Protein AF-A0A7R7HWH8-F1 (afdb_monomer_lite)

Foldseek 3Di:
DDDDDDDDDDPPDPDPDDDDDFQDQDPVLQVVLLVLLVVLVVDDPPDVSNVVSLVVSLVSNLSNLLSLLVPDDDDVDDSVVSSVLLSVLQSVLSVPDDVVVDGSCVRSSCSSVPD

Secondary structure (DSSP, 8-state):
--------------------SSSPPPHHHHHHHHHHHHHHHHS-TT-HHHHHHHHHHHHHHHHHHHHHHHHSPP-SS-HHHHHHHHHHHHHHHHHH--GGGS-HHHHHHHHHH--

Organism: NCBI:txid227318

pLDDT: mean 82.02, std 20.42, range [35.44, 97.75]

Radius of gyration: 19.7 Å; chains: 1; bounding box: 78×28×37 Å

Sequence (115 aa):
METDAAPSATGAVEAPGVPSAVGRVSDEQLDHCEQLLDRVGDLPEDDPGRCRARDAVVETLLPMADGIARAFPHGRQSVDDLVQVARLGLVKAVAGFDPERGGLAGYAVPTIRGS

Structure (mmCIF, N/CA/C/O backbone):
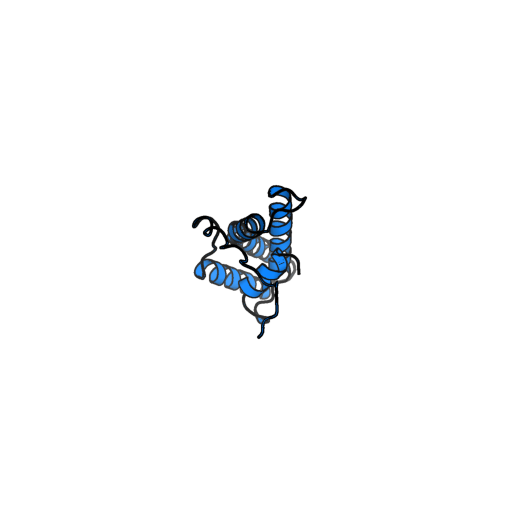data_AF-A0A7R7HWH8-F1
#
_entry.id   AF-A0A7R7HWH8-F1
#
loop_
_atom_site.group_PDB
_atom_site.id
_atom_site.type_symbol
_atom_site.label_atom_id
_atom_site.label_alt_id
_atom_site.label_comp_id
_atom_site.label_asym_id
_atom_site.label_entity_id
_atom_site.label_seq_id
_atom_site.pdbx_PDB_ins_code
_atom_site.Cartn_x
_atom_site.Cartn_y
_atom_site.Cartn_z
_atom_site.occupancy
_atom_site.B_iso_or_equiv
_atom_site.auth_seq_id
_atom_site.auth_comp_id
_atom_site.auth_asym_id
_atom_site.auth_atom_id
_atom_site.pdbx_PDB_model_num
ATOM 1 N N . MET A 1 1 ? 60.294 -17.127 -12.041 1.00 44.69 1 MET A N 1
ATOM 2 C CA . MET A 1 1 ? 59.640 -15.968 -12.669 1.00 44.69 1 MET A CA 1
ATOM 3 C C . MET A 1 1 ? 58.376 -16.515 -13.324 1.00 44.69 1 MET A C 1
ATOM 5 O O . MET A 1 1 ? 58.460 -16.997 -14.443 1.00 44.69 1 MET A O 1
ATOM 9 N N . GLU A 1 2 ? 57.337 -16.860 -12.549 1.00 42.66 2 GLU A N 1
ATOM 10 C CA . GLU A 1 2 ? 56.308 -15.930 -12.001 1.00 42.66 2 GLU A CA 1
ATOM 11 C C . GLU A 1 2 ? 55.655 -15.168 -13.165 1.00 42.66 2 GLU A C 1
ATOM 13 O O . GLU A 1 2 ? 56.383 -14.513 -13.901 1.00 42.66 2 GLU A O 1
ATOM 18 N N . THR A 1 3 ? 54.361 -15.262 -13.488 1.00 47.31 3 THR A N 1
ATOM 19 C CA . THR A 1 3 ? 53.092 -15.456 -12.737 1.00 47.31 3 THR A CA 1
ATOM 20 C C . THR A 1 3 ? 52.034 -15.933 -13.763 1.00 47.31 3 THR A C 1
ATOM 22 O O . THR A 1 3 ? 52.105 -15.545 -14.925 1.00 47.31 3 THR A O 1
ATOM 25 N N . ASP A 1 4 ? 51.240 -16.982 -13.537 1.00 38.72 4 ASP A N 1
ATOM 26 C CA . ASP A 1 4 ? 49.926 -17.087 -12.860 1.00 38.72 4 ASP A CA 1
ATOM 27 C C . ASP A 1 4 ? 48.794 -16.114 -13.284 1.00 38.72 4 ASP A C 1
ATOM 29 O O . ASP A 1 4 ? 48.961 -14.899 -13.286 1.00 38.72 4 ASP A O 1
ATOM 33 N N . ALA A 1 5 ? 47.627 -16.730 -13.529 1.00 43.91 5 ALA A N 1
ATOM 34 C CA . ALA A 1 5 ? 46.249 -16.222 -13.498 1.00 43.91 5 ALA A CA 1
ATOM 35 C C . ALA A 1 5 ? 45.689 -15.312 -14.621 1.00 43.91 5 ALA A C 1
ATOM 37 O O . ALA A 1 5 ? 45.845 -14.096 -14.650 1.00 43.91 5 ALA A O 1
ATOM 38 N N . ALA A 1 6 ? 44.801 -15.907 -15.422 1.00 50.91 6 ALA A N 1
ATOM 39 C CA . ALA A 1 6 ? 43.475 -15.345 -15.706 1.00 50.91 6 ALA A CA 1
ATOM 40 C C . ALA A 1 6 ? 42.431 -16.370 -15.206 1.00 50.91 6 ALA A C 1
ATOM 42 O O . ALA A 1 6 ? 42.805 -17.534 -15.041 1.00 50.91 6 ALA A O 1
ATOM 43 N N . PRO A 1 7 ? 41.125 -16.067 -15.070 1.00 61.50 7 PRO A N 1
ATOM 44 C CA . PRO A 1 7 ? 40.412 -14.784 -14.998 1.00 61.50 7 PRO A CA 1
ATOM 45 C C . PRO A 1 7 ? 39.482 -14.721 -13.756 1.00 61.50 7 PRO A C 1
ATOM 47 O O . PRO A 1 7 ? 39.115 -15.763 -13.222 1.00 61.50 7 PRO A O 1
ATOM 50 N N . SER A 1 8 ? 39.012 -13.546 -13.316 1.00 35.44 8 SER A N 1
ATOM 51 C CA . SER A 1 8 ? 37.698 -13.425 -12.643 1.00 35.44 8 SER A CA 1
ATOM 52 C C . SER A 1 8 ? 37.306 -12.000 -12.268 1.00 35.44 8 SER A C 1
ATOM 54 O O . SER A 1 8 ? 38.129 -11.184 -11.873 1.00 35.44 8 SER A O 1
ATOM 56 N N . ALA A 1 9 ? 35.985 -11.833 -12.285 1.00 42.34 9 ALA A N 1
ATOM 57 C CA . ALA A 1 9 ? 35.169 -10.874 -11.556 1.00 42.34 9 ALA A CA 1
ATOM 58 C C . ALA A 1 9 ? 34.945 -9.480 -12.172 1.00 42.34 9 ALA A C 1
ATOM 60 O O . ALA A 1 9 ? 35.608 -8.497 -11.871 1.00 42.34 9 ALA A O 1
ATOM 61 N N . THR A 1 10 ? 33.850 -9.423 -12.936 1.00 43.84 10 THR A N 1
ATOM 62 C CA . THR A 1 10 ? 32.686 -8.607 -12.558 1.00 43.84 10 THR A CA 1
ATOM 63 C C . THR A 1 10 ? 32.907 -7.097 -12.491 1.00 43.84 10 THR A C 1
ATOM 65 O O . THR A 1 10 ? 32.880 -6.484 -11.429 1.00 43.84 10 THR A O 1
ATOM 68 N N . GLY A 1 11 ? 32.943 -6.469 -13.664 1.00 35.88 11 GLY A N 1
ATOM 69 C CA . GLY A 1 11 ? 32.338 -5.149 -13.828 1.00 35.88 11 GLY A CA 1
ATOM 70 C C . GLY A 1 11 ? 30.822 -5.311 -13.918 1.00 35.88 11 GLY A C 1
ATOM 71 O O . GLY A 1 11 ? 30.261 -5.283 -15.011 1.00 35.88 11 GLY A O 1
ATOM 72 N N . ALA A 1 12 ? 30.163 -5.579 -12.786 1.00 40.69 12 ALA A N 1
ATOM 73 C CA . ALA A 1 12 ? 28.712 -5.492 -12.702 1.00 40.69 12 ALA A CA 1
ATOM 74 C C . ALA A 1 12 ? 28.323 -4.026 -12.903 1.00 40.69 12 ALA A C 1
ATOM 76 O O . ALA A 1 12 ? 28.461 -3.216 -11.996 1.00 40.69 12 ALA A O 1
ATOM 77 N N . VAL A 1 13 ? 27.921 -3.728 -14.138 1.00 40.25 13 VAL A N 1
ATOM 78 C CA . VAL A 1 13 ? 26.801 -2.859 -14.503 1.00 40.25 13 VAL A CA 1
ATOM 79 C C . VAL A 1 13 ? 26.603 -1.698 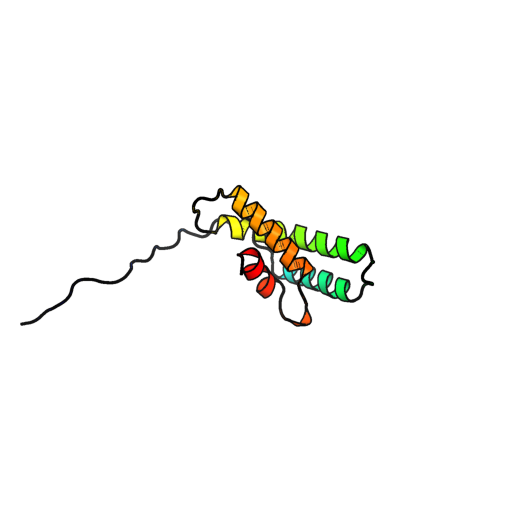-13.527 1.00 40.25 13 VAL A C 1
ATOM 81 O O . VAL A 1 13 ? 25.938 -1.848 -12.502 1.00 40.25 13 VAL A O 1
ATOM 84 N N . GLU A 1 14 ? 27.117 -0.519 -13.886 1.00 37.00 14 GLU A N 1
ATOM 85 C CA . GLU A 1 14 ? 26.499 0.725 -13.431 1.00 37.00 14 GLU A CA 1
ATOM 86 C C . GLU A 1 14 ? 25.014 0.636 -13.786 1.00 37.00 14 GLU A C 1
ATOM 88 O O . GLU A 1 14 ? 24.629 0.688 -14.957 1.00 37.00 14 GLU A O 1
ATOM 93 N N . ALA A 1 15 ? 24.186 0.392 -12.770 1.00 42.31 15 ALA A N 1
ATOM 94 C CA . ALA A 1 15 ? 22.749 0.404 -12.928 1.00 42.31 15 ALA A CA 1
ATOM 95 C C . ALA A 1 15 ? 22.370 1.789 -13.478 1.00 42.31 15 ALA A C 1
ATOM 97 O O . ALA A 1 15 ? 22.749 2.802 -12.880 1.00 42.31 15 ALA A O 1
ATOM 98 N N . PRO A 1 16 ? 21.680 1.858 -14.629 1.00 40.50 16 PRO A N 1
ATOM 99 C CA . PRO A 1 16 ? 21.333 3.124 -15.242 1.00 40.50 16 PRO A CA 1
ATOM 100 C C . PRO A 1 16 ? 20.473 3.933 -14.273 1.00 40.50 16 PRO A C 1
ATOM 102 O O . PRO A 1 16 ? 19.607 3.392 -13.582 1.00 40.50 16 PRO A O 1
ATOM 105 N N . GLY A 1 17 ? 20.770 5.233 -14.230 1.00 39.00 17 GLY A N 1
ATOM 106 C CA . GLY A 1 17 ? 20.164 6.218 -13.350 1.00 39.00 17 GLY A CA 1
ATOM 107 C C . GLY A 1 17 ? 18.663 6.018 -13.164 1.00 39.00 17 GLY A C 1
ATOM 108 O O . GLY A 1 17 ? 17.896 5.908 -14.118 1.00 39.00 17 GLY A O 1
ATOM 109 N N . VAL A 1 18 ? 18.294 5.980 -11.888 1.00 43.00 18 VAL A N 1
ATOM 110 C CA . VAL A 1 18 ? 16.942 5.907 -11.341 1.00 43.00 18 VAL A CA 1
ATOM 111 C C . VAL A 1 18 ? 15.946 6.696 -12.204 1.00 43.00 18 VAL A C 1
ATOM 113 O O . VAL A 1 18 ? 16.103 7.914 -12.347 1.00 43.00 18 VAL A O 1
ATOM 116 N N . PRO A 1 19 ? 14.897 6.063 -12.759 1.00 39.88 19 PRO A N 1
ATOM 117 C CA . PRO A 1 19 ? 13.832 6.814 -13.394 1.00 39.88 19 PRO A CA 1
ATOM 118 C C . PRO A 1 19 ? 13.077 7.624 -12.330 1.00 39.88 19 PRO A C 1
ATOM 120 O O . PRO A 1 19 ? 12.476 7.065 -11.422 1.00 39.88 19 PRO A O 1
ATOM 123 N N . SER A 1 20 ? 13.191 8.947 -12.473 1.00 40.94 20 SER A N 1
ATOM 124 C CA . SER A 1 20 ? 12.227 10.035 -12.241 1.00 40.94 20 SER A CA 1
ATOM 125 C C . SER A 1 20 ? 11.210 9.928 -11.089 1.00 40.94 20 SER A C 1
ATOM 127 O O . SER A 1 20 ? 10.526 8.933 -10.902 1.00 40.94 20 SER A O 1
ATOM 129 N N . ALA A 1 21 ? 11.028 11.051 -10.388 1.00 44.16 21 ALA A N 1
ATOM 130 C CA . ALA A 1 21 ? 10.230 11.312 -9.182 1.00 44.16 21 ALA A CA 1
ATOM 131 C C . ALA A 1 21 ? 8.712 10.983 -9.214 1.00 44.16 21 ALA A C 1
ATOM 133 O O . ALA A 1 21 ? 7.973 11.454 -8.352 1.00 44.16 21 ALA A O 1
ATOM 134 N N . VAL A 1 22 ? 8.227 10.175 -10.155 1.00 40.19 22 VAL A N 1
ATOM 135 C CA . VAL A 1 22 ? 6.823 9.766 -10.281 1.00 40.19 22 VAL A CA 1
ATOM 136 C C . VAL A 1 22 ? 6.689 8.314 -9.810 1.00 40.19 22 VAL A C 1
ATOM 138 O O . VAL A 1 22 ? 6.955 7.387 -10.569 1.00 40.19 22 VAL A O 1
ATOM 141 N N . GLY A 1 23 ? 6.306 8.117 -8.543 1.00 53.94 23 GLY A N 1
ATOM 142 C CA . GLY A 1 23 ? 6.037 6.779 -7.984 1.00 53.94 23 GLY A CA 1
ATOM 143 C C . GLY A 1 23 ? 6.498 6.536 -6.545 1.00 53.94 23 GLY A C 1
ATOM 144 O O . GLY A 1 23 ? 6.217 5.480 -5.990 1.00 53.94 23 GLY A O 1
ATOM 145 N N . ARG A 1 24 ? 7.193 7.490 -5.918 1.00 71.06 24 ARG A N 1
ATOM 146 C CA . ARG A 1 24 ? 7.592 7.384 -4.508 1.00 71.06 24 ARG A CA 1
ATOM 147 C C . ARG A 1 24 ? 6.493 7.943 -3.605 1.00 71.06 24 ARG A C 1
ATOM 149 O O . ARG A 1 24 ? 6.140 9.113 -3.726 1.00 71.06 24 ARG A O 1
ATOM 156 N N . VAL A 1 25 ? 5.958 7.090 -2.742 1.00 85.62 25 VAL A N 1
ATOM 157 C CA . VAL A 1 25 ? 5.095 7.486 -1.625 1.00 85.62 25 VAL A CA 1
ATOM 158 C C . VAL A 1 25 ? 5.990 8.178 -0.592 1.00 85.62 25 VAL A C 1
ATOM 160 O O . VAL A 1 25 ? 7.090 7.688 -0.332 1.00 85.62 25 VAL A O 1
ATOM 163 N N . SER A 1 26 ? 5.587 9.341 -0.079 1.00 90.38 26 SER A N 1
ATOM 164 C CA . SER A 1 26 ? 6.343 10.049 0.960 1.00 90.38 26 SER A CA 1
ATOM 165 C C . SER A 1 26 ? 6.212 9.358 2.318 1.00 90.38 26 SER A C 1
ATOM 167 O O . SER A 1 26 ? 5.241 8.644 2.562 1.00 90.38 26 SER A O 1
ATOM 169 N N . ASP A 1 27 ? 7.151 9.624 3.225 1.00 88.31 27 ASP A N 1
ATOM 170 C CA . ASP A 1 27 ? 7.078 9.109 4.599 1.00 88.31 27 ASP A CA 1
ATOM 171 C C . ASP A 1 27 ? 5.779 9.561 5.291 1.00 88.31 27 ASP A C 1
ATOM 173 O O . ASP A 1 27 ? 5.085 8.746 5.879 1.00 88.31 27 ASP A O 1
ATOM 177 N N . GLU A 1 28 ? 5.346 10.811 5.089 1.00 92.19 28 GLU A N 1
ATOM 178 C CA . GLU A 1 28 ? 4.062 11.315 5.609 1.00 92.19 28 GLU A CA 1
ATOM 179 C C . GLU A 1 28 ? 2.847 10.530 5.077 1.00 92.19 28 GLU A C 1
ATOM 181 O O . GLU A 1 28 ? 1.883 10.286 5.802 1.00 92.19 28 GLU A O 1
ATOM 186 N N . GLN A 1 29 ? 2.877 10.108 3.809 1.00 94.00 29 GLN A N 1
ATOM 187 C CA . GLN A 1 29 ? 1.820 9.270 3.243 1.00 94.00 29 GLN A CA 1
ATOM 188 C C . GLN A 1 29 ? 1.849 7.854 3.829 1.00 94.00 29 GLN A C 1
ATOM 190 O O . GLN A 1 29 ? 0.783 7.274 4.039 1.00 94.00 29 GLN A O 1
ATOM 195 N N . LEU A 1 30 ? 3.036 7.301 4.104 1.00 92.44 30 LEU A N 1
ATOM 196 C CA . LEU A 1 30 ? 3.181 6.015 4.790 1.00 92.44 30 LEU A CA 1
ATOM 197 C C . LEU A 1 30 ? 2.659 6.100 6.227 1.00 92.44 30 LEU A C 1
ATOM 199 O O . LEU A 1 30 ? 1.833 5.271 6.602 1.00 92.44 30 LEU A O 1
ATOM 203 N N . ASP A 1 31 ? 3.035 7.139 6.972 1.00 94.25 31 ASP A N 1
ATOM 204 C CA . ASP A 1 31 ? 2.552 7.393 8.332 1.00 94.25 31 ASP A CA 1
ATOM 205 C C . ASP A 1 31 ? 1.024 7.524 8.358 1.00 94.25 31 ASP A C 1
ATOM 207 O O . ASP A 1 31 ? 0.349 6.981 9.235 1.00 94.25 31 ASP A O 1
ATOM 211 N N . HIS A 1 32 ? 0.443 8.224 7.377 1.00 95.81 32 HIS A N 1
ATOM 212 C CA . HIS A 1 32 ? -1.009 8.328 7.255 1.00 95.81 32 HIS A CA 1
ATOM 213 C C . HIS A 1 32 ? -1.664 6.970 6.966 1.00 95.81 32 HIS A C 1
ATOM 215 O O . HIS A 1 32 ? -2.711 6.656 7.535 1.00 95.81 32 HIS A O 1
ATOM 221 N N . CYS A 1 33 ? -1.051 6.148 6.110 1.00 96.88 33 CYS A N 1
ATOM 222 C CA . CYS A 1 33 ? -1.538 4.800 5.834 1.00 96.88 33 CYS A CA 1
ATOM 223 C C . CYS A 1 33 ? -1.491 3.913 7.082 1.00 96.88 33 CYS A C 1
ATOM 225 O O . CYS A 1 33 ? -2.457 3.205 7.359 1.00 96.88 33 CYS A O 1
ATOM 227 N N . GLU A 1 34 ? -0.408 3.973 7.854 1.00 95.62 34 GLU A N 1
ATOM 228 C CA . GLU A 1 34 ? -0.273 3.243 9.117 1.00 95.62 34 GLU A CA 1
ATOM 229 C C . GLU A 1 34 ? -1.356 3.659 10.117 1.00 95.62 34 GLU A C 1
ATOM 231 O O . GLU A 1 34 ? -2.044 2.795 10.652 1.00 95.62 34 GLU A O 1
ATOM 236 N N . GLN A 1 35 ? -1.615 4.962 10.273 1.00 95.69 35 GLN A N 1
ATOM 237 C CA . GLN A 1 35 ? -2.705 5.466 11.122 1.00 95.69 35 GLN A CA 1
ATOM 238 C C . GLN A 1 35 ? -4.089 4.968 10.682 1.00 95.69 35 GLN A C 1
ATOM 240 O O . GLN A 1 35 ? -4.964 4.734 11.517 1.00 95.69 35 GLN A O 1
ATOM 245 N N . LEU A 1 36 ? -4.330 4.835 9.373 1.00 96.19 36 LEU A N 1
ATOM 246 C CA . LEU A 1 36 ? -5.580 4.266 8.871 1.00 96.19 36 LEU A CA 1
ATOM 247 C C . LEU A 1 36 ? -5.689 2.774 9.204 1.00 96.19 36 LEU A C 1
ATOM 249 O O . LEU A 1 36 ? -6.766 2.333 9.598 1.00 96.19 36 LEU A O 1
ATOM 253 N N . LEU A 1 37 ? -4.604 2.007 9.064 1.00 95.56 37 LEU A N 1
ATOM 254 C CA . LEU A 1 37 ? -4.592 0.569 9.356 1.00 95.56 37 LEU A CA 1
ATOM 255 C C . LEU A 1 37 ? -4.662 0.263 10.854 1.00 95.56 37 LEU A C 1
ATOM 257 O O . LEU A 1 37 ? -5.310 -0.710 11.231 1.00 95.56 37 LEU A O 1
ATOM 261 N N . ASP A 1 38 ? -4.081 1.113 11.692 1.00 94.88 38 ASP A N 1
ATOM 262 C CA . ASP A 1 38 ? -4.212 1.049 13.147 1.00 94.88 38 ASP A CA 1
ATOM 263 C C . ASP A 1 38 ? -5.684 1.186 13.565 1.00 94.88 38 ASP A C 1
ATOM 265 O O . ASP A 1 38 ? -6.257 0.291 14.185 1.00 94.88 38 ASP A O 1
ATOM 269 N N . ARG A 1 39 ? -6.372 2.213 13.045 1.00 93.00 39 ARG A N 1
ATOM 270 C CA . ARG A 1 39 ? -7.818 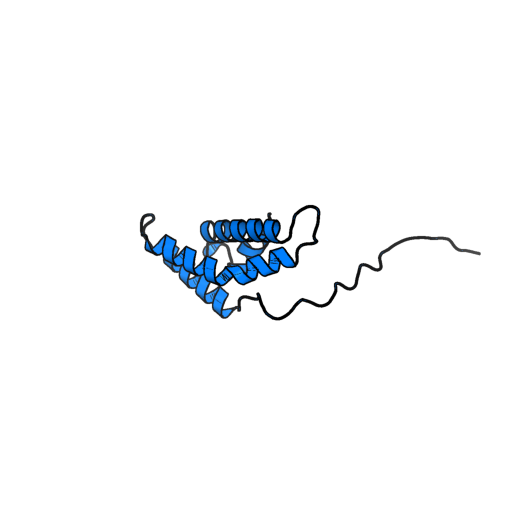2.399 13.262 1.00 93.00 39 ARG A CA 1
ATOM 271 C C . ARG A 1 39 ? -8.663 1.237 12.756 1.00 93.00 39 ARG A C 1
ATOM 273 O O . ARG A 1 39 ? -9.725 0.974 13.310 1.00 93.00 39 ARG A O 1
ATOM 280 N N . VAL A 1 40 ? -8.242 0.556 11.686 1.00 93.62 40 VAL A N 1
ATOM 281 C CA . VAL A 1 40 ? -8.930 -0.659 11.222 1.00 93.62 40 VAL A CA 1
ATOM 282 C C . VAL A 1 40 ? -8.887 -1.736 12.301 1.00 93.62 40 VAL A C 1
ATOM 284 O O . VAL A 1 40 ? -9.877 -2.445 12.442 1.00 93.62 40 VAL A O 1
ATOM 287 N N . GLY A 1 41 ? -7.802 -1.846 13.070 1.00 88.94 41 GLY A N 1
ATOM 288 C CA . GLY A 1 41 ? -7.681 -2.759 14.209 1.00 88.94 41 GLY A CA 1
ATOM 289 C C . GLY A 1 41 ? -8.766 -2.561 15.272 1.00 88.94 41 GLY A C 1
ATOM 290 O O . GLY A 1 41 ? -9.282 -3.549 15.791 1.00 88.94 41 GLY A O 1
ATOM 291 N N . ASP A 1 42 ? -9.182 -1.314 15.507 1.00 90.62 42 ASP A N 1
ATOM 292 C CA . ASP A 1 42 ? -10.195 -0.951 16.510 1.00 90.62 42 ASP A CA 1
ATOM 293 C C . ASP A 1 42 ? -11.648 -1.202 16.068 1.00 90.62 42 ASP A C 1
ATOM 295 O O . ASP A 1 42 ? -12.568 -1.206 16.891 1.00 90.62 42 ASP A O 1
ATOM 299 N N . LEU A 1 43 ? -11.891 -1.376 14.764 1.00 92.50 43 LEU A N 1
ATOM 300 C CA . LEU A 1 43 ? -13.239 -1.543 14.216 1.00 92.50 43 LEU A CA 1
ATOM 301 C C . LEU A 1 43 ? -13.719 -3.007 14.285 1.00 92.50 43 LEU A C 1
ATOM 303 O O . LEU A 1 43 ? -12.923 -3.918 14.036 1.00 92.50 43 LEU A O 1
ATOM 307 N N . PRO A 1 44 ? -15.030 -3.261 14.499 1.00 93.00 44 PRO A N 1
ATOM 308 C CA . PRO A 1 44 ? -15.611 -4.606 14.4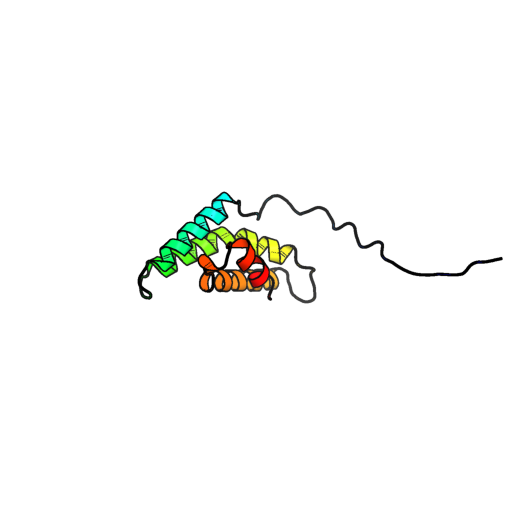13 1.00 93.00 44 PRO A CA 1
ATOM 309 C C . PRO A 1 44 ? -15.312 -5.290 13.074 1.00 93.00 44 PRO A C 1
ATOM 311 O O . PRO A 1 44 ? -15.298 -4.624 12.044 1.00 93.00 44 PRO A O 1
ATOM 314 N N . GLU A 1 45 ? -15.126 -6.613 13.057 1.00 88.19 45 GLU A N 1
ATOM 315 C CA . GLU A 1 45 ? -14.708 -7.358 11.852 1.00 88.19 45 GLU A CA 1
ATOM 316 C C . GLU A 1 45 ? -15.614 -7.133 10.626 1.00 88.19 45 GLU A C 1
ATOM 318 O O . GLU A 1 45 ? -15.104 -7.011 9.511 1.00 88.19 45 GLU A O 1
ATOM 323 N N . ASP A 1 46 ? -16.927 -6.997 10.840 1.00 92.00 46 ASP A N 1
ATOM 324 C CA . ASP A 1 46 ? -17.933 -6.770 9.791 1.00 92.00 46 ASP A CA 1
ATOM 325 C C . ASP A 1 46 ? -18.157 -5.281 9.448 1.00 92.00 46 ASP A C 1
ATOM 327 O O . ASP A 1 46 ? -19.052 -4.940 8.668 1.00 92.00 46 ASP A O 1
ATOM 331 N N . ASP A 1 47 ? -17.379 -4.365 10.033 1.00 94.06 47 ASP A N 1
ATOM 332 C CA . ASP A 1 47 ? -17.547 -2.931 9.809 1.00 94.06 47 ASP A CA 1
ATOM 333 C C . ASP A 1 47 ? -17.094 -2.539 8.384 1.00 94.06 47 ASP A C 1
ATOM 335 O O . ASP A 1 47 ? -15.928 -2.735 8.014 1.00 94.06 47 ASP A O 1
ATOM 339 N N . PRO A 1 48 ? -17.971 -1.930 7.560 1.00 92.56 48 PRO A N 1
ATOM 340 C CA . PRO A 1 48 ? -17.629 -1.541 6.191 1.00 92.56 48 PRO A CA 1
ATOM 341 C C . PRO A 1 48 ? -16.523 -0.474 6.120 1.00 92.56 48 PRO A C 1
ATOM 343 O O . PRO A 1 48 ? -15.884 -0.314 5.076 1.00 92.56 48 PRO A O 1
ATOM 346 N N . GLY A 1 49 ? -16.275 0.259 7.207 1.00 94.00 49 GLY A N 1
ATOM 347 C CA . GLY A 1 49 ? -15.163 1.188 7.368 1.00 94.00 49 GLY A CA 1
ATOM 348 C C . GLY A 1 49 ? -13.798 0.509 7.275 1.00 94.00 49 GLY A C 1
ATOM 349 O O . GLY A 1 49 ? -12.861 1.130 6.774 1.00 94.00 49 GLY A O 1
ATOM 350 N N . ARG A 1 50 ? -13.696 -0.782 7.628 1.00 94.44 50 ARG A N 1
ATOM 351 C CA . ARG A 1 50 ? -12.458 -1.564 7.470 1.00 94.44 50 ARG A CA 1
ATOM 352 C C . ARG A 1 50 ? -12.048 -1.679 6.009 1.00 94.44 50 ARG A C 1
ATOM 354 O O . ARG A 1 50 ? -10.892 -1.427 5.674 1.00 94.44 50 ARG A O 1
ATOM 361 N N . CYS A 1 51 ? -12.998 -2.020 5.137 1.00 93.44 51 CYS A N 1
ATOM 362 C CA . CYS A 1 51 ? -12.755 -2.099 3.697 1.00 93.44 51 CYS A CA 1
ATOM 363 C C . CYS A 1 51 ? -12.391 -0.726 3.131 1.00 93.44 51 CYS A C 1
ATOM 365 O O . CYS A 1 51 ? -11.368 -0.600 2.474 1.00 93.44 51 CYS A O 1
ATOM 367 N N . ARG A 1 52 ? -13.147 0.325 3.477 1.00 95.62 52 ARG A N 1
ATOM 368 C CA . ARG A 1 52 ? -12.887 1.687 2.976 1.00 95.62 52 ARG A CA 1
ATOM 369 C C . ARG A 1 52 ? -11.502 2.214 3.351 1.00 95.62 52 ARG A C 1
ATOM 371 O O . ARG A 1 52 ? -10.841 2.827 2.521 1.00 95.62 52 ARG A O 1
ATOM 378 N N . ALA A 1 53 ? -11.068 1.994 4.591 1.00 96.00 53 ALA A N 1
ATOM 379 C CA . ALA A 1 53 ? -9.746 2.418 5.039 1.00 96.00 53 ALA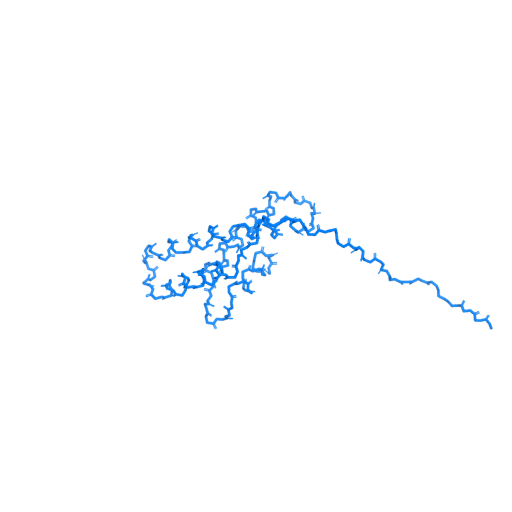 A CA 1
ATOM 380 C C . ALA A 1 53 ? -8.634 1.641 4.317 1.00 96.00 53 ALA A C 1
ATOM 382 O O . ALA A 1 53 ? -7.668 2.245 3.856 1.00 96.00 53 ALA A O 1
ATOM 383 N N . ARG A 1 54 ? -8.792 0.321 4.150 1.00 96.31 54 ARG A N 1
ATOM 384 C CA . ARG A 1 54 ? -7.843 -0.507 3.387 1.00 96.31 54 ARG A CA 1
ATOM 385 C C . ARG A 1 54 ? -7.780 -0.102 1.915 1.00 96.31 54 ARG A C 1
ATOM 387 O O . ARG A 1 54 ? -6.681 0.001 1.382 1.00 96.31 54 ARG A O 1
ATOM 394 N N . ASP A 1 55 ? -8.918 0.179 1.287 1.00 96.88 55 ASP A N 1
ATOM 395 C CA . ASP A 1 55 ? -8.983 0.641 -0.102 1.00 96.88 55 ASP A CA 1
ATOM 396 C C . ASP A 1 55 ? -8.244 1.978 -0.271 1.00 96.88 55 ASP A C 1
ATOM 398 O O . ASP A 1 55 ? -7.408 2.105 -1.163 1.00 96.88 55 ASP A O 1
ATOM 402 N N . ALA A 1 56 ? -8.447 2.934 0.643 1.00 97.50 56 ALA A N 1
ATOM 403 C CA . ALA A 1 56 ? -7.738 4.218 0.626 1.00 97.50 56 ALA A CA 1
ATOM 404 C C . ALA A 1 56 ? -6.211 4.057 0.757 1.00 97.50 56 ALA A C 1
ATOM 406 O O . ALA A 1 56 ? -5.437 4.754 0.091 1.00 97.50 56 ALA A O 1
ATOM 407 N N . VAL A 1 57 ? -5.760 3.112 1.588 1.00 97.75 57 VAL A N 1
ATOM 408 C CA . VAL A 1 57 ? -4.335 2.774 1.711 1.00 97.75 57 VAL A CA 1
ATOM 409 C C . VAL A 1 57 ? -3.812 2.150 0.420 1.00 97.75 57 VAL A C 1
ATOM 411 O O . VAL A 1 57 ? -2.767 2.566 -0.077 1.00 97.75 57 VAL A O 1
ATOM 414 N N . VAL A 1 58 ? -4.538 1.190 -0.162 1.00 97.38 58 VAL A N 1
ATOM 415 C CA . VAL A 1 58 ? -4.159 0.580 -1.445 1.00 97.38 58 VAL A CA 1
ATOM 416 C C . VAL A 1 58 ? -4.012 1.657 -2.515 1.00 97.38 58 VAL A C 1
ATOM 418 O O . VAL A 1 58 ? -2.967 1.715 -3.157 1.00 97.38 58 VAL A O 1
ATOM 421 N N . GLU A 1 59 ? -4.999 2.539 -2.673 1.00 96.69 59 GLU A N 1
ATOM 422 C CA . GLU A 1 59 ? -4.973 3.629 -3.653 1.00 96.69 59 GLU A CA 1
ATOM 423 C C . GLU A 1 59 ? -3.762 4.551 -3.472 1.00 96.69 59 GLU A C 1
ATOM 425 O O . GLU A 1 59 ? -3.083 4.882 -4.447 1.00 96.69 59 GLU A O 1
ATOM 430 N N . THR A 1 60 ? -3.441 4.903 -2.224 1.00 96.81 60 THR A N 1
ATOM 431 C CA . THR A 1 60 ? -2.279 5.741 -1.888 1.00 96.81 60 THR A CA 1
ATOM 432 C C . THR A 1 60 ? -0.962 5.069 -2.279 1.00 96.81 60 THR A C 1
ATOM 434 O O . THR A 1 60 ? -0.040 5.727 -2.763 1.00 96.81 60 THR A O 1
ATOM 437 N N . LEU A 1 61 ? -0.873 3.748 -2.111 1.00 95.56 61 LEU A N 1
ATOM 438 C CA . LEU A 1 61 ? 0.342 2.972 -2.350 1.00 95.56 61 LEU A CA 1
ATOM 439 C C . LEU A 1 61 ? 0.459 2.406 -3.776 1.00 95.56 61 LEU A C 1
ATOM 441 O O . LEU A 1 61 ? 1.505 1.848 -4.125 1.00 95.56 61 LEU A O 1
ATOM 445 N N . LEU A 1 62 ? -0.552 2.582 -4.634 1.00 95.38 62 LEU A N 1
ATOM 446 C CA . LEU A 1 62 ? -0.516 2.141 -6.037 1.00 95.38 62 LEU A CA 1
ATOM 447 C C . LEU A 1 62 ? 0.720 2.643 -6.808 1.00 95.38 62 LEU A C 1
ATOM 449 O O . LEU A 1 62 ? 1.361 1.823 -7.471 1.00 95.38 62 LEU A O 1
ATOM 453 N N . PRO A 1 63 ? 1.127 3.930 -6.723 1.00 94.31 63 PRO A N 1
ATOM 454 C CA . PRO A 1 63 ? 2.303 4.414 -7.446 1.00 94.31 63 PRO A CA 1
ATOM 455 C C . PRO A 1 63 ? 3.598 3.701 -7.035 1.00 94.31 63 PRO A C 1
ATOM 457 O O . PRO A 1 63 ? 4.471 3.487 -7.877 1.00 94.31 63 PRO A O 1
ATOM 460 N N . MET A 1 64 ? 3.702 3.291 -5.765 1.00 93.50 64 MET A N 1
ATOM 461 C CA . MET A 1 64 ? 4.842 2.526 -5.258 1.00 93.50 64 MET A CA 1
ATOM 462 C C . MET A 1 64 ? 4.866 1.115 -5.846 1.00 93.50 64 MET A C 1
ATOM 464 O O . MET A 1 64 ? 5.915 0.674 -6.316 1.00 93.50 64 MET A O 1
ATOM 468 N N . ALA A 1 65 ? 3.730 0.411 -5.861 1.00 94.44 65 ALA A N 1
ATOM 469 C CA . ALA A 1 65 ? 3.642 -0.924 -6.455 1.00 94.44 65 ALA A CA 1
ATOM 470 C C . ALA A 1 65 ? 3.984 -0.901 -7.956 1.00 94.44 65 ALA A C 1
ATOM 472 O O . ALA A 1 65 ? 4.784 -1.715 -8.424 1.00 94.44 65 ALA A O 1
ATOM 473 N N . ASP A 1 66 ? 3.457 0.081 -8.690 1.00 94.19 66 ASP A N 1
ATOM 474 C CA . ASP A 1 66 ? 3.761 0.289 -10.108 1.00 94.19 66 ASP A CA 1
ATOM 475 C C . ASP A 1 66 ? 5.251 0.592 -10.333 1.00 94.19 66 ASP A C 1
ATOM 477 O O . ASP A 1 66 ? 5.866 0.070 -11.267 1.00 94.19 66 ASP A O 1
ATOM 481 N N . GLY A 1 67 ? 5.849 1.422 -9.471 1.00 91.88 67 GLY A N 1
ATOM 482 C CA . GLY A 1 67 ? 7.278 1.727 -9.497 1.00 91.88 67 GLY A CA 1
ATOM 483 C C . GLY A 1 67 ? 8.145 0.487 -9.272 1.00 91.88 67 GLY A C 1
ATOM 484 O O . GLY A 1 67 ? 9.096 0.260 -10.020 1.00 91.88 67 GLY A O 1
ATOM 485 N N . ILE A 1 68 ? 7.785 -0.356 -8.297 1.00 90.69 68 ILE A N 1
ATOM 486 C CA . ILE A 1 68 ? 8.482 -1.620 -8.015 1.00 90.69 68 ILE A CA 1
ATOM 487 C C . ILE A 1 68 ? 8.414 -2.554 -9.228 1.00 90.69 68 ILE A C 1
ATOM 489 O O . ILE A 1 68 ? 9.448 -3.076 -9.642 1.00 90.69 68 ILE A O 1
ATOM 493 N N . ALA A 1 69 ? 7.235 -2.734 -9.828 1.00 91.81 69 ALA A N 1
ATOM 494 C CA . ALA A 1 69 ? 7.060 -3.586 -11.004 1.00 91.81 69 ALA A CA 1
ATOM 495 C C . ALA A 1 69 ? 7.894 -3.120 -12.205 1.00 91.81 69 ALA A C 1
ATOM 497 O O . ALA A 1 69 ? 8.508 -3.932 -12.894 1.00 91.81 69 ALA A O 1
ATOM 498 N N . ARG A 1 70 ? 7.955 -1.806 -12.446 1.00 90.94 70 ARG A N 1
ATOM 499 C CA . ARG A 1 70 ? 8.749 -1.228 -13.542 1.00 90.94 70 ARG A CA 1
ATOM 500 C C . ARG A 1 70 ? 10.254 -1.309 -13.298 1.00 90.94 70 ARG A C 1
ATOM 502 O O . ARG A 1 70 ? 11.011 -1.336 -14.260 1.00 90.94 70 ARG A O 1
ATOM 509 N N . ALA A 1 71 ? 10.683 -1.361 -12.039 1.00 86.31 71 ALA A N 1
ATOM 510 C CA . ALA A 1 71 ? 12.084 -1.542 -11.670 1.00 86.31 71 ALA A CA 1
ATOM 511 C C . ALA A 1 71 ? 12.543 -3.013 -11.713 1.00 86.31 71 ALA A C 1
ATOM 513 O O . ALA A 1 71 ? 13.745 -3.275 -11.635 1.00 86.31 71 ALA A O 1
ATOM 514 N N . PHE A 1 72 ? 11.621 -3.979 -11.820 1.00 83.19 72 PHE A N 1
ATOM 515 C CA . PHE A 1 72 ? 11.982 -5.393 -11.908 1.00 83.19 72 PHE A CA 1
ATOM 516 C C . PHE A 1 72 ? 12.673 -5.711 -13.240 1.00 83.19 72 PHE A C 1
ATOM 518 O O . PHE A 1 72 ? 12.164 -5.313 -14.291 1.00 83.19 72 PHE A O 1
ATOM 525 N N . PRO A 1 73 ? 13.780 -6.481 -13.232 1.00 80.75 73 PRO A N 1
ATOM 526 C CA . PRO A 1 73 ? 14.425 -6.930 -14.458 1.00 80.75 73 PRO A CA 1
ATOM 527 C C . PRO A 1 73 ? 13.426 -7.649 -15.362 1.00 80.75 73 PRO A C 1
ATOM 529 O O . PRO A 1 73 ? 12.832 -8.660 -14.983 1.00 80.75 73 PRO A O 1
ATOM 532 N N . HIS A 1 74 ? 13.220 -7.110 -16.559 1.00 72.50 74 HIS A N 1
ATOM 533 C CA . HIS A 1 74 ? 12.242 -7.648 -17.491 1.00 72.50 74 HIS A CA 1
ATOM 534 C C . HIS A 1 74 ? 12.719 -9.010 -18.019 1.00 72.50 74 HIS A C 1
ATOM 536 O O . HIS A 1 74 ? 13.779 -9.122 -18.635 1.00 72.50 74 HIS A O 1
ATOM 542 N N . GLY A 1 75 ? 11.941 -10.053 -17.723 1.00 74.75 75 GLY A N 1
ATOM 543 C CA . GLY A 1 75 ? 12.144 -11.418 -18.205 1.00 74.75 75 GLY A CA 1
ATOM 544 C C . GLY A 1 75 ? 11.199 -11.750 -19.361 1.00 74.75 75 GLY A C 1
ATOM 545 O O . GLY A 1 75 ? 11.059 -10.985 -20.308 1.00 74.75 75 GLY A O 1
ATOM 546 N N . ARG A 1 76 ? 10.518 -12.901 -19.287 1.00 77.50 76 ARG A N 1
ATOM 547 C CA . ARG A 1 76 ? 9.500 -13.304 -20.281 1.00 77.50 76 ARG A CA 1
ATOM 548 C C . ARG A 1 76 ? 8.105 -12.705 -20.056 1.00 77.50 76 ARG A C 1
ATOM 550 O O . ARG A 1 76 ? 7.241 -12.899 -20.902 1.00 77.50 76 ARG A O 1
ATOM 557 N N . GLN A 1 77 ? 7.876 -12.034 -18.930 1.00 86.12 77 GLN A N 1
ATOM 558 C CA . GLN A 1 77 ? 6.604 -11.376 -18.613 1.00 86.12 77 GLN A CA 1
ATOM 559 C C . GLN A 1 77 ? 6.612 -9.930 -19.099 1.00 86.12 77 GLN A C 1
ATOM 561 O O . GLN A 1 77 ? 7.652 -9.269 -19.067 1.00 86.12 77 GLN A O 1
ATOM 566 N N . SER A 1 78 ? 5.450 -9.445 -19.537 1.00 90.88 78 SER A N 1
ATOM 567 C CA . SER A 1 78 ? 5.295 -8.040 -19.899 1.00 90.88 78 SER A CA 1
ATOM 568 C C . SER A 1 78 ? 5.318 -7.152 -18.649 1.00 90.88 78 SER A C 1
ATOM 570 O O . SER A 1 78 ? 5.021 -7.601 -17.541 1.00 90.88 78 SER A O 1
ATOM 572 N N . VAL A 1 79 ? 5.660 -5.871 -18.818 1.00 90.94 79 VAL A N 1
ATOM 573 C CA . VAL A 1 79 ? 5.617 -4.892 -17.717 1.00 90.94 79 VAL A CA 1
ATOM 574 C C . VAL A 1 79 ? 4.204 -4.775 -17.144 1.00 90.94 79 VAL A C 1
ATOM 576 O O . VAL A 1 79 ? 4.053 -4.671 -15.931 1.00 90.94 79 VAL A O 1
ATOM 579 N N . ASP A 1 80 ? 3.175 -4.846 -17.990 1.00 92.81 80 ASP A N 1
ATOM 580 C CA . ASP A 1 80 ? 1.779 -4.762 -17.556 1.00 92.81 80 ASP A CA 1
ATOM 581 C C . ASP A 1 80 ? 1.382 -5.959 -16.680 1.00 92.81 80 ASP A C 1
ATOM 583 O O . ASP A 1 80 ? 0.713 -5.773 -15.661 1.00 92.81 80 ASP A O 1
ATOM 587 N N . ASP A 1 81 ? 1.861 -7.166 -17.003 1.00 93.69 81 ASP A N 1
ATOM 588 C CA . ASP A 1 81 ? 1.660 -8.349 -16.155 1.00 93.69 81 ASP A CA 1
ATOM 589 C C . ASP A 1 81 ? 2.343 -8.168 -14.794 1.00 93.69 81 ASP A C 1
ATOM 591 O O . ASP A 1 81 ? 1.746 -8.434 -13.750 1.00 93.69 81 ASP A O 1
ATOM 595 N N . LEU A 1 82 ? 3.587 -7.674 -14.786 1.00 92.81 82 LEU A N 1
ATOM 596 C CA . LEU A 1 82 ? 4.326 -7.405 -13.549 1.00 92.81 82 LEU A CA 1
ATOM 597 C C . LEU A 1 82 ? 3.625 -6.346 -12.690 1.00 92.81 82 LEU A C 1
ATOM 599 O O . LEU A 1 82 ? 3.551 -6.498 -11.472 1.00 92.81 82 LEU A O 1
ATOM 603 N N . VAL A 1 83 ? 3.066 -5.303 -13.310 1.00 94.56 83 VAL A N 1
ATOM 604 C CA . VAL A 1 83 ? 2.271 -4.277 -12.621 1.00 94.56 83 VAL A CA 1
ATOM 605 C C . VAL A 1 83 ? 1.022 -4.893 -11.993 1.00 94.56 83 VAL A C 1
ATOM 607 O O . VAL A 1 83 ? 0.729 -4.619 -10.829 1.00 94.56 83 VAL A O 1
ATOM 610 N N . GLN A 1 84 ? 0.301 -5.760 -12.707 1.00 95.12 84 GLN A N 1
ATOM 611 C CA . GLN A 1 84 ? -0.866 -6.440 -12.140 1.00 95.12 84 GLN A CA 1
ATOM 612 C C . GLN A 1 84 ? -0.495 -7.323 -10.945 1.00 95.12 84 GLN A C 1
ATOM 614 O O . GLN A 1 84 ? -1.166 -7.268 -9.911 1.00 95.12 84 GLN A O 1
ATOM 619 N N . VAL A 1 85 ? 0.590 -8.096 -11.050 1.00 95.69 85 VAL A N 1
ATOM 620 C CA . VAL A 1 85 ? 1.075 -8.930 -9.942 1.00 95.69 85 VAL A CA 1
ATOM 621 C C . VAL A 1 85 ? 1.479 -8.069 -8.745 1.00 95.69 85 VAL A C 1
ATOM 623 O O . VAL A 1 85 ? 1.078 -8.374 -7.622 1.00 95.69 85 VAL A O 1
ATOM 626 N N . ALA A 1 86 ? 2.200 -6.968 -8.966 1.00 95.06 86 ALA A N 1
ATOM 627 C CA . ALA A 1 86 ? 2.614 -6.065 -7.896 1.00 95.06 86 ALA A CA 1
ATOM 628 C C . ALA A 1 86 ? 1.416 -5.423 -7.181 1.00 95.06 86 ALA A C 1
ATOM 630 O O . ALA A 1 86 ? 1.382 -5.381 -5.952 1.00 95.06 86 ALA A O 1
ATOM 631 N N . ARG A 1 87 ? 0.394 -4.983 -7.925 1.00 96.50 87 ARG A N 1
ATOM 632 C CA . ARG A 1 87 ? -0.849 -4.447 -7.345 1.00 96.50 87 ARG A CA 1
ATOM 633 C C . ARG A 1 87 ? -1.601 -5.496 -6.527 1.00 96.50 87 ARG A C 1
ATOM 635 O O . ARG A 1 87 ? -2.076 -5.191 -5.437 1.00 96.50 87 ARG A O 1
ATOM 642 N N . LEU A 1 88 ? -1.665 -6.744 -6.998 1.00 97.06 88 LEU A N 1
ATOM 643 C CA . LEU A 1 88 ? -2.239 -7.843 -6.216 1.00 97.06 88 LEU A CA 1
ATOM 644 C C . LEU A 1 88 ? -1.433 -8.107 -4.934 1.00 97.06 88 LEU A C 1
ATOM 646 O O . LEU A 1 88 ? -2.015 -8.333 -3.873 1.00 97.06 88 LEU A O 1
ATOM 650 N N . GLY A 1 89 ? -0.102 -8.067 -5.025 1.00 96.50 89 GLY A N 1
ATOM 651 C CA . GLY A 1 89 ? 0.793 -8.159 -3.874 1.00 96.50 89 GLY A CA 1
ATOM 652 C C . GLY A 1 89 ? 0.545 -7.043 -2.860 1.00 96.50 89 GLY A C 1
ATOM 653 O O . GLY A 1 89 ? 0.480 -7.318 -1.666 1.00 96.50 89 GLY A O 1
ATOM 654 N N . LEU A 1 90 ? 0.307 -5.813 -3.324 1.00 97.12 90 LEU A N 1
ATOM 655 C CA . LEU A 1 90 ? -0.031 -4.677 -2.467 1.00 97.12 90 LEU A CA 1
ATOM 656 C C . LEU A 1 90 ? -1.347 -4.905 -1.716 1.00 97.12 90 LEU A C 1
ATOM 658 O O . LEU A 1 90 ? -1.384 -4.733 -0.503 1.00 97.12 90 LEU A O 1
ATOM 662 N N . VAL A 1 91 ? -2.408 -5.346 -2.400 1.00 97.06 91 VAL A N 1
ATOM 663 C CA . VAL A 1 91 ? -3.698 -5.648 -1.749 1.00 97.06 91 VAL A CA 1
ATOM 664 C C . VAL A 1 91 ? -3.524 -6.703 -0.655 1.00 97.06 91 VAL A C 1
ATOM 666 O O . VAL A 1 91 ? -4.036 -6.542 0.452 1.00 97.06 91 VAL A O 1
ATOM 669 N N . LYS A 1 92 ? -2.759 -7.766 -0.932 1.00 95.69 92 LYS A N 1
ATOM 670 C CA . LYS A 1 92 ? -2.450 -8.805 0.063 1.00 95.69 92 LYS A CA 1
ATOM 671 C C . LYS A 1 92 ? -1.643 -8.255 1.236 1.00 95.69 92 LYS A C 1
ATOM 673 O O . LYS A 1 92 ? -1.943 -8.596 2.376 1.00 95.69 92 LYS A O 1
ATOM 678 N N . ALA A 1 93 ? -0.660 -7.400 0.961 1.00 96.44 93 ALA A N 1
ATOM 679 C CA . ALA A 1 93 ? 0.147 -6.765 1.991 1.00 96.44 93 ALA A CA 1
ATOM 680 C C . ALA A 1 93 ? -0.717 -5.906 2.921 1.00 96.44 93 ALA A C 1
ATOM 682 O O . ALA A 1 93 ? -0.635 -6.047 4.132 1.00 96.44 93 ALA A O 1
ATOM 683 N N . VAL A 1 94 ? -1.601 -5.072 2.373 1.00 96.50 94 VAL A N 1
ATOM 684 C CA . VAL A 1 94 ? -2.500 -4.224 3.170 1.00 96.50 94 VAL A CA 1
ATOM 685 C C . VAL A 1 94 ? -3.497 -5.062 3.976 1.00 96.50 94 VAL A C 1
ATOM 687 O O . VAL A 1 94 ? -3.778 -4.754 5.132 1.00 96.50 94 VAL A O 1
ATOM 690 N N . ALA A 1 95 ? -4.017 -6.148 3.400 1.00 93.44 95 ALA A N 1
ATOM 691 C CA . ALA A 1 95 ? -4.947 -7.033 4.097 1.00 93.44 95 ALA A CA 1
ATOM 692 C C . ALA A 1 95 ? -4.299 -7.802 5.264 1.00 93.44 95 ALA A C 1
ATOM 694 O O . ALA A 1 95 ? -4.989 -8.092 6.242 1.00 93.44 95 ALA A O 1
ATOM 695 N N . GLY A 1 96 ? -3.011 -8.145 5.144 1.00 92.38 96 GLY A N 1
ATOM 696 C CA . GLY A 1 96 ? -2.255 -8.935 6.122 1.00 92.38 96 GLY A CA 1
ATOM 697 C C . GLY A 1 96 ? -1.327 -8.133 7.037 1.00 92.38 96 GLY A C 1
ATOM 698 O O . GLY A 1 96 ? -0.639 -8.737 7.859 1.00 92.38 96 GLY A O 1
ATOM 699 N N . PHE A 1 97 ? -1.271 -6.808 6.883 1.00 95.25 97 PHE A N 1
ATOM 700 C CA . PHE A 1 97 ? -0.431 -5.953 7.712 1.00 95.25 97 PHE A CA 1
ATOM 701 C C . PHE A 1 97 ? -0.928 -5.920 9.159 1.00 95.25 97 PHE A C 1
ATOM 703 O O . PHE A 1 97 ? -2.129 -5.867 9.421 1.00 95.25 97 PHE A O 1
ATOM 710 N N . ASP A 1 98 ? 0.030 -5.923 10.079 1.00 91.12 98 ASP A N 1
ATOM 711 C CA . ASP A 1 98 ? -0.170 -5.845 11.519 1.00 91.12 98 ASP A CA 1
ATOM 712 C C . ASP A 1 98 ? 0.775 -4.756 12.060 1.00 91.12 98 ASP A C 1
ATOM 714 O O . ASP A 1 98 ? 1.996 -4.968 12.022 1.00 91.12 98 ASP A O 1
ATOM 718 N N . PRO A 1 99 ? 0.244 -3.604 12.521 1.00 88.56 99 PRO A N 1
ATOM 719 C CA . PRO A 1 99 ? 1.043 -2.484 13.023 1.00 88.56 99 PRO A CA 1
ATOM 720 C C . PRO A 1 99 ? 2.007 -2.867 14.155 1.00 88.56 99 PRO A C 1
ATOM 722 O O . PRO A 1 99 ? 3.094 -2.302 14.262 1.00 88.56 99 PRO A O 1
ATOM 725 N N . GLU A 1 100 ? 1.672 -3.886 14.953 1.00 89.44 100 GLU A N 1
ATOM 726 C CA . GLU A 1 100 ? 2.494 -4.336 16.083 1.00 89.44 100 GLU A CA 1
ATOM 727 C C . GLU A 1 100 ? 3.758 -5.094 15.640 1.00 89.44 100 GLU A C 1
ATOM 729 O O . GLU A 1 100 ? 4.683 -5.317 16.426 1.00 89.44 100 GLU A O 1
ATOM 734 N N . ARG A 1 101 ? 3.830 -5.515 14.369 1.00 87.88 101 ARG A N 1
ATOM 735 C CA . ARG A 1 101 ? 4.937 -6.325 13.827 1.00 87.88 101 ARG A CA 1
ATOM 736 C C . ARG A 1 101 ? 5.993 -5.505 13.084 1.00 87.88 101 ARG A C 1
ATOM 738 O O . ARG A 1 101 ? 7.001 -6.078 12.663 1.00 87.88 101 ARG A O 1
ATOM 745 N N . GLY A 1 102 ? 5.795 -4.194 12.944 1.00 90.00 102 GLY A N 1
ATOM 746 C CA . GLY A 1 102 ? 6.743 -3.261 12.336 1.00 90.00 102 GLY A CA 1
ATOM 747 C C . GLY A 1 102 ? 6.101 -2.327 11.309 1.00 90.00 102 GLY A C 1
ATOM 748 O O . GLY A 1 102 ? 4.890 -2.306 11.140 1.00 90.00 102 GLY A O 1
ATOM 749 N N . GLY A 1 103 ? 6.935 -1.558 10.603 1.00 92.44 103 GLY A N 1
ATOM 750 C CA . GLY A 1 103 ? 6.470 -0.544 9.650 1.00 92.44 103 GLY A CA 1
ATOM 751 C C . GLY A 1 103 ? 5.895 -1.115 8.350 1.00 92.44 103 GLY A C 1
ATOM 752 O O . GLY A 1 103 ? 6.356 -2.138 7.825 1.00 92.44 103 GLY A O 1
ATOM 753 N N . LEU A 1 104 ? 4.931 -0.397 7.779 1.00 92.44 104 LEU A N 1
ATOM 754 C CA . LEU A 1 104 ? 4.173 -0.787 6.593 1.00 92.44 104 LEU A CA 1
ATOM 755 C C . LEU A 1 104 ? 5.068 -0.980 5.375 1.00 92.44 104 LEU A C 1
ATOM 757 O O . LEU A 1 104 ? 4.958 -1.995 4.689 1.00 92.44 104 LEU A O 1
ATOM 761 N N . ALA A 1 105 ? 6.001 -0.062 5.119 1.00 91.50 105 ALA A N 1
ATOM 762 C CA . ALA A 1 105 ? 6.922 -0.184 3.990 1.00 91.50 105 ALA A CA 1
ATOM 763 C C . ALA A 1 105 ? 7.804 -1.443 4.091 1.00 91.50 105 ALA A C 1
ATOM 765 O O . ALA A 1 105 ? 8.010 -2.143 3.096 1.00 91.50 105 ALA A O 1
ATOM 766 N N . GLY A 1 106 ? 8.277 -1.765 5.301 1.00 91.06 106 GLY A N 1
ATOM 767 C CA . GLY A 1 106 ? 9.111 -2.939 5.563 1.00 91.06 106 GLY A CA 1
ATOM 768 C C . GLY A 1 106 ? 8.386 -4.261 5.309 1.00 91.06 106 GLY A C 1
ATOM 769 O O . GLY A 1 106 ? 9.008 -5.220 4.856 1.00 91.06 106 GLY A O 1
ATOM 770 N N . TYR A 1 107 ? 7.071 -4.300 5.534 1.00 93.62 107 TYR A N 1
ATOM 771 C CA . TYR A 1 107 ? 6.233 -5.466 5.253 1.00 93.62 107 TYR A CA 1
ATOM 772 C C . TYR A 1 107 ? 5.722 -5.510 3.801 1.00 93.62 107 TYR A C 1
ATOM 774 O O . TYR A 1 107 ? 5.720 -6.563 3.154 1.00 93.62 107 TYR A O 1
ATOM 782 N N . ALA A 1 108 ? 5.308 -4.367 3.255 1.00 93.25 108 ALA A N 1
ATOM 783 C CA . ALA A 1 108 ? 4.661 -4.290 1.951 1.00 93.25 108 ALA A CA 1
ATOM 784 C C . ALA A 1 108 ? 5.633 -4.525 0.794 1.00 93.25 108 ALA A C 1
ATOM 786 O O . ALA A 1 108 ? 5.315 -5.281 -0.120 1.00 93.25 108 ALA A O 1
ATOM 787 N N . VAL A 1 109 ? 6.831 -3.935 0.832 1.00 92.88 109 VAL A N 1
ATOM 788 C CA . VAL A 1 109 ? 7.820 -4.075 -0.249 1.00 92.88 109 VAL A CA 1
ATOM 789 C C . VAL A 1 109 ? 8.190 -5.539 -0.540 1.00 92.88 109 VAL A C 1
ATOM 791 O O . VAL A 1 109 ? 8.103 -5.927 -1.708 1.00 92.88 109 VAL A O 1
ATOM 794 N N . PRO A 1 110 ? 8.582 -6.383 0.439 1.00 91.69 110 PRO A N 1
ATOM 795 C CA . PRO A 1 110 ? 8.879 -7.790 0.161 1.00 91.69 110 PRO A CA 1
ATOM 796 C C . PRO A 1 110 ? 7.641 -8.571 -0.301 1.00 91.69 110 PRO A C 1
ATOM 798 O O . PRO A 1 110 ? 7.750 -9.374 -1.224 1.00 91.69 110 PRO A O 1
ATOM 801 N N . THR A 1 111 ? 6.458 -8.278 0.248 1.00 94.25 111 THR A N 1
ATOM 802 C CA . THR A 1 111 ? 5.201 -8.924 -0.163 1.00 94.25 111 THR A CA 1
ATOM 803 C C . THR A 1 111 ? 4.840 -8.604 -1.620 1.00 94.25 111 THR A C 1
ATOM 805 O O . THR A 1 111 ? 4.470 -9.494 -2.382 1.00 94.25 111 THR A O 1
ATOM 808 N N . ILE A 1 112 ? 5.001 -7.345 -2.044 1.00 92.44 112 ILE A N 1
ATOM 809 C CA . ILE A 1 112 ? 4.771 -6.892 -3.428 1.00 92.44 112 ILE A CA 1
ATOM 810 C C . ILE A 1 112 ? 5.768 -7.535 -4.394 1.00 92.44 112 ILE A C 1
ATOM 812 O O . ILE A 1 112 ? 5.405 -7.891 -5.513 1.00 92.44 112 ILE A O 1
ATOM 816 N N . ARG A 1 113 ? 7.027 -7.691 -3.969 1.00 88.75 113 ARG A N 1
AT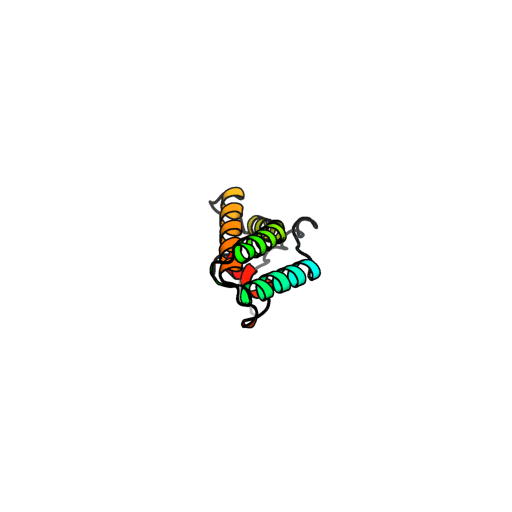OM 817 C CA . ARG A 1 113 ? 8.079 -8.327 -4.774 1.00 88.75 113 ARG A CA 1
ATOM 818 C C . ARG A 1 113 ? 7.882 -9.835 -4.954 1.00 88.75 113 ARG A C 1
ATOM 820 O O . ARG A 1 113 ? 8.511 -10.395 -5.846 1.00 88.75 113 ARG A O 1
ATOM 827 N N . GLY A 1 114 ? 7.022 -10.466 -4.155 1.00 81.12 114 GLY A N 1
ATOM 828 C CA . GLY A 1 114 ? 6.828 -11.913 -4.155 1.00 81.12 114 GLY A CA 1
ATOM 829 C C . GLY A 1 114 ? 7.889 -12.616 -3.314 1.00 81.12 114 GLY A C 1
ATOM 830 O O . GLY A 1 114 ? 8.805 -13.233 -3.855 1.00 81.12 114 GLY A O 1
ATOM 831 N N . SER A 1 115 ? 7.770 -12.478 -1.993 1.00 61.78 115 SER A N 1
ATOM 832 C CA . SER A 1 115 ? 8.400 -13.364 -1.004 1.00 61.78 115 SER A CA 1
ATOM 833 C C . SER A 1 115 ? 7.844 -14.782 -1.063 1.00 61.78 115 SER A C 1
ATOM 835 O O . SER A 1 115 ? 6.609 -14.895 -1.254 1.00 61.78 115 SER A O 1
#

InterPro domains:
  IPR007627 RNA polymerase sigma-70 region 2 [PF04542] (58-114)
  IPR013325 RNA polymerase sigma factor, region 2 [SSF88946] (43-114)